Protein AF-A0A835ZGL8-F1 (afdb_monomer)

Organism: Ovis aries (NCBI:txid9940)

Sequence (109 aa):
MDHNCSKKHHCELKKILMSEPGKLSQKIKVWLQEYWNITDLVAISMFMIGAILRLQKQPYMGYSRVIYCVDIIFWYIRVLDIFGVNKYLGPYVMMIGKMVYVAFLFANC

Solvent-accessible surface area (backbone atoms only — not comparable to full-atom values): 6308 Å² total; per-residue (Å²): 142,71,78,66,59,68,57,51,57,59,55,52,52,53,58,58,71,71,46,62,73,73,60,53,53,53,52,48,52,57,52,53,64,40,68,68,55,45,51,52,51,50,52,56,51,51,52,51,50,50,52,52,53,70,73,54,82,82,86,55,76,65,56,47,55,54,49,52,53,52,53,55,52,52,51,49,53,51,54,50,50,59,38,41,74,35,87,81,40,25,64,54,54,53,53,51,51,53,53,55,53,53,54,54,54,60,74,77,106

pLDDT: mean 70.08, std 12.67, range [42.34, 87.75]

Mean predicted aligned error: 14.3 Å

Foldseek 3Di:
DPPVVVVVVVVVVVVLVPPDPVVVVVVVVVVCVPPLVVLVVVLVVLVVVLVVLVVDDDDCPVVSVVSVVVSVVSVVVNVLVVLCPPPVRVVVVVVVVVVVVVVVVVVVD

Secondary structure (DSSP, 8-state):
--TTHHHHHHHHHHHHHTS-HHHHHHHHHHHHTSHHHHHHHHHHHHHHHHHHHHHS-SSTHHHHHHHHHHHHHHHHHHHHHHHHHSTTTHHHHHHHHHHHHHHHHHHT-

Structure (mmCIF, N/CA/C/O backbone):
data_AF-A0A835ZGL8-F1
#
_entry.id   AF-A0A835ZGL8-F1
#
loop_
_atom_site.group_PDB
_atom_site.id
_atom_site.type_symbol
_atom_site.label_atom_id
_atom_site.label_alt_id
_atom_site.label_comp_id
_atom_site.label_asym_id
_atom_site.label_entity_id
_atom_site.label_seq_id
_atom_site.pdbx_PDB_ins_code
_atom_site.Cartn_x
_atom_site.Cartn_y
_atom_site.Cartn_z
_atom_site.occupancy
_atom_site.B_iso_or_equiv
_atom_site.auth_seq_id
_atom_site.auth_comp_id
_atom_site.auth_asym_id
_atom_site.auth_atom_id
_atom_site.pdbx_PDB_model_num
ATOM 1 N N . MET A 1 1 ? 26.358 -18.372 15.862 1.00 45.44 1 MET A N 1
ATOM 2 C CA . MET A 1 1 ? 27.112 -17.116 16.084 1.00 45.44 1 MET A CA 1
ATOM 3 C C . MET A 1 1 ? 26.120 -15.972 16.337 1.00 45.44 1 MET A C 1
ATOM 5 O O . MET A 1 1 ? 26.215 -14.920 15.725 1.00 45.44 1 MET A O 1
ATOM 9 N N . ASP A 1 2 ? 25.177 -16.157 17.274 1.00 45.62 2 ASP A N 1
ATOM 10 C CA . ASP A 1 2 ? 23.899 -15.411 17.250 1.00 45.62 2 ASP A CA 1
ATOM 11 C C . ASP A 1 2 ? 23.556 -14.687 18.565 1.00 45.62 2 ASP A C 1
ATOM 13 O O . ASP A 1 2 ? 22.525 -14.034 18.670 1.00 45.62 2 ASP A O 1
ATOM 17 N N . HIS A 1 3 ? 24.441 -14.708 19.570 1.00 46.38 3 HIS A N 1
ATOM 18 C CA . HIS A 1 3 ? 24.205 -14.010 20.848 1.00 46.38 3 HIS A CA 1
ATOM 19 C C . HIS A 1 3 ? 24.713 -12.556 20.888 1.00 46.38 3 HIS A C 1
ATOM 21 O O . HIS A 1 3 ? 24.351 -11.806 21.795 1.00 46.38 3 HIS A O 1
ATOM 27 N N . ASN A 1 4 ? 25.520 -12.123 19.909 1.00 42.34 4 ASN A N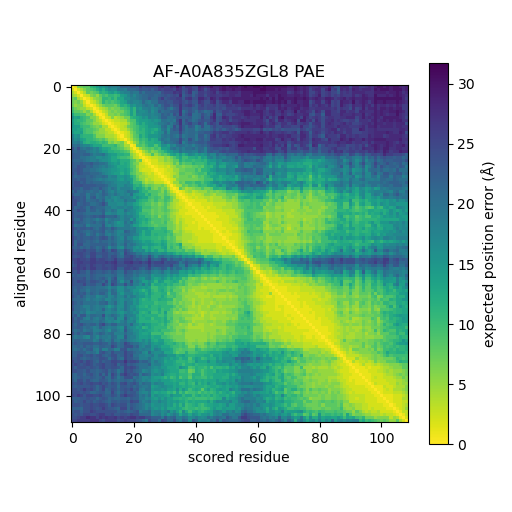 1
ATOM 28 C CA . ASN A 1 4 ? 26.059 -10.754 19.861 1.00 42.34 4 ASN A CA 1
ATOM 29 C C . ASN A 1 4 ? 25.173 -9.783 19.049 1.00 42.34 4 ASN A C 1
ATOM 31 O O . ASN A 1 4 ? 25.242 -8.570 19.236 1.00 42.34 4 ASN A O 1
ATOM 35 N N . CYS A 1 5 ? 24.298 -10.305 18.178 1.00 47.50 5 CYS A N 1
ATOM 36 C CA . CYS A 1 5 ? 23.429 -9.486 17.329 1.00 47.50 5 CYS A CA 1
ATOM 37 C C . CYS A 1 5 ? 22.310 -8.814 18.148 1.00 47.50 5 CYS A C 1
ATOM 39 O O . CYS A 1 5 ? 22.158 -7.595 18.107 1.00 47.50 5 CYS A O 1
ATOM 41 N N . SER A 1 6 ? 21.616 -9.562 19.018 1.00 49.22 6 SER A N 1
ATOM 42 C CA . SER A 1 6 ? 20.513 -9.013 19.828 1.00 49.22 6 SER A CA 1
ATOM 43 C C . SER A 1 6 ? 20.954 -7.942 20.844 1.00 49.22 6 SER A C 1
ATOM 45 O O . SER A 1 6 ? 20.199 -7.003 21.097 1.00 49.22 6 SER A O 1
ATOM 47 N N . LYS A 1 7 ? 22.180 -8.017 21.396 1.00 50.19 7 LYS A N 1
ATOM 48 C CA . LYS A 1 7 ? 22.724 -6.973 22.295 1.00 50.19 7 LYS A CA 1
ATOM 49 C C . LYS A 1 7 ? 23.070 -5.675 21.556 1.00 50.19 7 LYS A C 1
ATOM 51 O O . LYS A 1 7 ? 22.972 -4.599 22.148 1.00 50.19 7 LYS A O 1
ATOM 56 N N . LYS A 1 8 ? 23.434 -5.758 20.272 1.00 50.25 8 LYS A N 1
ATOM 57 C CA . LYS A 1 8 ? 23.792 -4.599 19.442 1.00 50.25 8 LYS A CA 1
ATOM 58 C C . LYS A 1 8 ? 22.583 -3.695 19.184 1.00 50.25 8 LYS A C 1
ATOM 60 O O . LYS A 1 8 ? 22.686 -2.484 19.350 1.00 50.25 8 LYS A O 1
ATOM 65 N N . HIS A 1 9 ? 21.418 -4.283 18.906 1.00 53.12 9 HIS A N 1
ATOM 66 C CA . HIS A 1 9 ? 20.173 -3.533 18.699 1.00 53.12 9 HIS A CA 1
ATOM 67 C C . HIS A 1 9 ? 19.708 -2.781 19.957 1.00 53.12 9 HIS A C 1
ATOM 69 O O . HIS A 1 9 ? 19.257 -1.641 19.863 1.00 53.12 9 HIS A O 1
ATOM 75 N N . HIS A 1 10 ? 19.886 -3.366 21.146 1.00 52.12 10 HIS A N 1
ATOM 76 C CA . HIS A 1 10 ? 19.497 -2.722 22.405 1.00 52.12 10 HIS A CA 1
ATOM 77 C C . HIS A 1 10 ? 20.404 -1.530 22.774 1.00 52.12 10 HIS A C 1
ATOM 79 O O . HIS A 1 10 ? 19.943 -0.552 23.362 1.00 52.12 10 HIS A O 1
ATOM 85 N N . CYS A 1 11 ? 21.690 -1.582 22.405 1.00 50.19 11 CYS A N 1
ATOM 86 C CA . CYS A 1 11 ? 22.648 -0.500 22.656 1.00 50.19 11 CYS A CA 1
ATOM 87 C C . CYS A 1 11 ? 22.456 0.688 21.693 1.00 50.19 11 CYS A C 1
ATOM 89 O O . CYS A 1 11 ? 22.563 1.843 22.104 1.00 50.19 11 CYS A O 1
ATOM 91 N N . GLU A 1 12 ? 22.094 0.421 20.435 1.00 58.59 12 GLU A N 1
ATOM 92 C CA . GLU A 1 12 ? 21.759 1.466 19.458 1.00 58.59 12 GLU A CA 1
ATOM 93 C C . GLU A 1 12 ? 20.447 2.187 19.817 1.00 58.59 12 GLU A C 1
ATOM 95 O O . GLU A 1 12 ? 20.389 3.412 19.750 1.00 58.59 12 GLU A O 1
ATOM 100 N N . LEU A 1 13 ? 19.434 1.469 20.322 1.00 58.28 13 LEU A N 1
ATOM 101 C CA . LEU A 1 13 ? 18.179 2.067 20.809 1.00 58.28 13 LEU A CA 1
ATOM 102 C C . LEU A 1 13 ? 18.397 3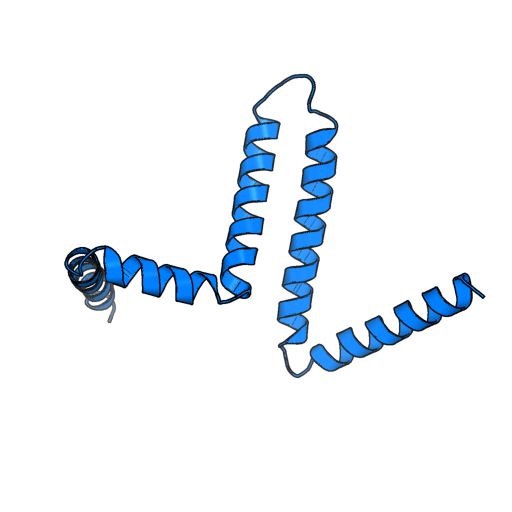.086 21.937 1.00 58.28 13 LEU A C 1
ATOM 104 O O . LEU A 1 13 ? 17.761 4.140 21.952 1.00 58.28 13 LEU A O 1
ATOM 108 N N . LYS A 1 14 ? 19.345 2.822 22.845 1.00 56.25 14 LYS A N 1
ATOM 109 C CA . LYS A 1 14 ? 19.701 3.766 23.916 1.00 56.25 14 LYS A CA 1
ATOM 110 C C . LYS A 1 14 ? 20.372 5.037 23.391 1.00 56.25 14 LYS A C 1
ATOM 112 O O . LYS A 1 14 ? 20.094 6.113 23.907 1.00 56.25 14 LYS A O 1
ATOM 117 N N . LYS A 1 15 ? 21.202 4.940 22.346 1.00 55.50 15 LYS A N 1
ATOM 118 C CA . LYS A 1 15 ? 21.822 6.115 21.699 1.00 55.50 15 LYS A CA 1
ATOM 119 C C . LYS A 1 15 ? 20.795 6.983 20.969 1.00 55.50 15 LYS A C 1
ATOM 121 O O . LYS A 1 15 ? 20.940 8.202 20.937 1.00 55.50 15 LYS A O 1
ATOM 126 N N . ILE A 1 16 ? 19.754 6.360 20.412 1.00 59.19 16 ILE A N 1
ATOM 127 C CA . ILE A 1 16 ? 18.659 7.056 19.727 1.00 59.19 16 ILE A CA 1
ATOM 128 C C . ILE A 1 16 ? 17.800 7.821 20.743 1.00 59.19 16 ILE A C 1
ATOM 130 O O . ILE A 1 16 ? 17.472 8.972 20.488 1.00 59.19 16 ILE A O 1
ATOM 134 N N . LEU A 1 17 ? 17.516 7.245 21.919 1.00 56.91 17 LEU A N 1
ATOM 135 C CA . LEU A 1 17 ? 16.732 7.907 22.976 1.00 56.91 17 LEU A CA 1
ATOM 136 C C . LEU A 1 17 ? 17.448 9.125 23.597 1.00 56.91 17 LEU A C 1
ATOM 138 O O . LEU A 1 17 ? 16.796 10.048 24.074 1.00 56.91 17 LEU A O 1
ATOM 142 N N . MET A 1 18 ? 18.786 9.119 23.596 1.00 52.22 18 MET A N 1
ATOM 143 C CA . MET A 1 18 ? 19.628 10.166 24.193 1.00 52.22 18 MET A CA 1
ATOM 144 C C . MET A 1 18 ? 19.938 11.328 23.231 1.00 52.22 18 MET A C 1
ATOM 146 O O . MET A 1 18 ? 20.579 12.297 23.630 1.00 52.22 18 MET A O 1
ATOM 150 N N . SER A 1 19 ? 19.498 11.246 21.969 1.00 54.94 19 SER A N 1
ATOM 151 C CA . SER A 1 19 ? 19.558 12.368 21.029 1.00 54.94 19 SER A CA 1
ATOM 152 C C . SER A 1 19 ? 18.318 13.243 21.174 1.00 54.94 19 SER A C 1
ATOM 154 O O . SER A 1 19 ? 17.194 12.781 21.007 1.00 54.94 19 SER A O 1
ATOM 156 N N . GLU A 1 20 ? 18.561 14.518 21.457 1.00 55.19 20 GLU A N 1
ATOM 157 C CA . GLU A 1 20 ? 17.597 15.612 21.578 1.00 55.19 20 GLU A CA 1
ATOM 158 C C . GLU A 1 20 ? 16.384 15.477 20.621 1.00 55.19 20 GLU A C 1
ATOM 160 O O . GLU A 1 20 ? 16.573 15.268 19.412 1.00 55.19 20 GLU A O 1
ATOM 165 N N . PRO A 1 21 ? 15.133 15.612 21.115 1.00 51.91 21 PRO A N 1
ATOM 166 C CA . PRO A 1 21 ? 13.915 15.269 20.366 1.00 51.91 21 PRO A CA 1
ATOM 167 C C . PRO A 1 21 ? 13.735 16.062 19.058 1.00 51.91 21 PRO A C 1
ATOM 169 O O . PRO A 1 21 ? 13.016 15.623 18.158 1.00 51.91 21 PRO A O 1
ATOM 172 N N . GLY A 1 22 ? 14.435 17.192 18.900 1.00 56.91 22 GLY A N 1
ATOM 173 C CA . GLY A 1 22 ? 14.443 17.984 17.667 1.00 56.91 22 GLY A CA 1
ATOM 174 C C . GLY A 1 22 ? 15.101 17.284 16.468 1.00 56.91 22 GLY A C 1
ATOM 175 O O . GLY A 1 22 ? 14.585 17.370 15.352 1.00 56.91 22 GLY A O 1
ATOM 176 N N . LYS A 1 23 ? 16.193 16.529 16.674 1.00 59.31 23 LYS A N 1
ATOM 177 C CA . LYS A 1 23 ? 16.937 15.863 15.580 1.00 59.31 23 LYS A CA 1
ATOM 178 C C . LYS A 1 23 ? 16.263 14.576 15.099 1.00 59.31 23 LYS A C 1
ATOM 180 O O . LYS A 1 23 ? 16.294 14.279 13.904 1.00 59.31 23 LYS A O 1
ATOM 185 N N . LEU A 1 24 ? 15.610 13.834 15.999 1.00 60.53 24 LEU A N 1
ATOM 186 C CA . LEU A 1 24 ? 14.850 12.630 15.640 1.00 60.53 24 LEU A CA 1
ATOM 187 C C . LEU A 1 24 ? 13.621 12.970 14.803 1.00 60.53 24 LEU A C 1
ATOM 189 O O . LEU A 1 24 ? 13.356 12.284 13.824 1.00 60.53 24 LEU A O 1
ATOM 193 N N . SER A 1 25 ? 12.917 14.055 15.129 1.00 61.47 25 SER A N 1
ATOM 194 C CA . SER A 1 25 ? 11.741 14.488 14.369 1.00 61.47 25 SER A CA 1
ATOM 195 C C . SER A 1 25 ? 12.106 14.932 12.944 1.00 61.47 25 SER A C 1
ATOM 197 O O . SER A 1 25 ? 11.388 14.618 11.996 1.00 61.47 25 SER A O 1
ATOM 199 N N . GLN A 1 26 ? 13.276 15.560 12.746 1.00 60.62 26 GLN A N 1
ATOM 200 C CA . GLN A 1 26 ? 13.803 15.827 11.398 1.00 60.62 26 GLN A CA 1
ATOM 201 C C . GLN A 1 26 ? 14.175 14.543 10.649 1.00 60.62 26 GLN A C 1
ATOM 203 O O . GLN A 1 26 ? 13.873 14.422 9.465 1.00 60.62 26 GLN A O 1
ATOM 208 N N . LYS A 1 27 ? 14.784 13.566 11.327 1.00 62.19 27 LYS A N 1
ATOM 209 C CA . LYS A 1 27 ? 15.135 12.278 10.715 1.00 62.19 27 LYS A CA 1
ATOM 210 C C . LYS A 1 27 ? 13.895 11.441 10.379 1.00 62.19 27 LYS A C 1
ATOM 212 O O . LYS A 1 27 ? 13.875 10.822 9.325 1.00 62.19 27 LYS A O 1
ATOM 217 N N . ILE A 1 28 ? 12.857 11.483 11.220 1.00 64.25 28 ILE A N 1
ATOM 218 C CA . ILE A 1 28 ? 11.535 10.886 10.976 1.00 64.25 28 ILE A CA 1
ATOM 219 C C . ILE A 1 28 ? 10.833 11.610 9.826 1.00 64.25 28 ILE A C 1
ATOM 221 O O . ILE A 1 28 ? 10.272 10.943 8.973 1.00 64.25 28 ILE A O 1
ATOM 225 N N . LYS A 1 29 ? 10.910 12.944 9.727 1.00 59.53 29 LYS A N 1
ATOM 226 C CA . LYS A 1 29 ? 10.407 13.690 8.557 1.00 59.53 29 LYS A CA 1
ATOM 227 C C . LYS A 1 29 ? 11.103 13.282 7.258 1.00 59.53 29 LYS A C 1
ATOM 229 O O . LYS A 1 29 ? 10.427 13.125 6.251 1.00 59.53 29 LYS A O 1
ATOM 234 N N . VAL A 1 30 ? 12.424 13.098 7.282 1.00 63.34 30 VAL A N 1
ATOM 235 C CA . VAL A 1 30 ? 13.197 12.615 6.123 1.00 63.34 30 VAL A CA 1
ATOM 236 C C . VAL A 1 30 ? 12.849 11.159 5.791 1.00 63.34 30 VAL A C 1
ATOM 238 O O . VAL A 1 30 ? 12.688 10.829 4.625 1.00 63.34 30 VAL A O 1
ATOM 241 N N . TRP A 1 31 ? 12.647 10.311 6.802 1.00 58.19 31 TRP A N 1
ATOM 242 C CA . TRP A 1 31 ? 12.174 8.931 6.635 1.00 58.19 31 TRP A CA 1
ATOM 243 C C . TRP A 1 31 ? 10.739 8.847 6.095 1.00 58.19 31 TRP A C 1
ATOM 245 O O . TRP A 1 31 ? 10.446 8.030 5.233 1.00 58.19 31 TRP A O 1
ATOM 255 N N . LEU A 1 32 ? 9.839 9.721 6.551 1.00 55.31 32 LEU A N 1
ATOM 256 C CA . LEU A 1 32 ? 8.475 9.848 6.026 1.00 55.31 32 LEU A CA 1
ATOM 257 C C . LEU A 1 32 ? 8.458 10.394 4.592 1.00 55.31 32 LEU A C 1
ATOM 259 O O . LEU A 1 32 ? 7.462 10.248 3.894 1.00 55.31 32 LEU A O 1
ATOM 263 N N . GLN A 1 33 ? 9.548 11.010 4.137 1.00 52.28 33 GLN A N 1
ATOM 264 C CA . GLN A 1 33 ? 9.697 11.496 2.769 1.00 52.28 33 GLN A CA 1
ATOM 265 C C . GLN A 1 33 ? 10.013 10.375 1.768 1.00 52.28 33 GLN A C 1
ATOM 267 O O . GLN A 1 33 ? 9.809 10.584 0.570 1.00 52.28 33 GLN A O 1
ATOM 272 N N . GLU A 1 34 ? 10.431 9.185 2.226 1.00 65.44 34 GLU A N 1
ATOM 273 C CA . GLU A 1 34 ? 10.377 7.982 1.396 1.00 65.44 34 GLU A CA 1
ATOM 274 C C . GLU A 1 34 ? 8.908 7.596 1.192 1.00 65.44 34 GLU A C 1
ATOM 276 O O . GLU A 1 34 ? 8.249 7.030 2.067 1.00 65.44 34 GLU A O 1
ATOM 281 N N . TYR A 1 35 ? 8.391 7.896 -0.002 1.00 57.78 35 TYR A N 1
ATOM 282 C CA . TYR A 1 35 ? 7.024 7.593 -0.453 1.00 57.78 35 TYR A CA 1
ATOM 283 C C . TYR A 1 35 ? 6.598 6.131 -0.180 1.0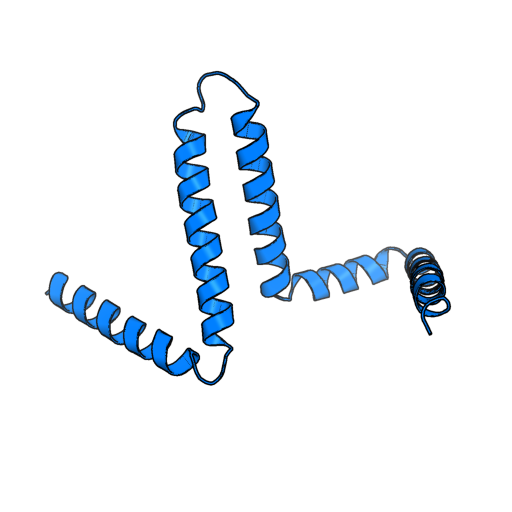0 57.78 35 TYR A C 1
ATOM 285 O O . TYR A 1 35 ? 5.422 5.817 0.038 1.00 57.78 35 TYR A O 1
ATOM 293 N N . TRP A 1 36 ? 7.580 5.230 -0.130 1.00 65.69 36 TRP A N 1
ATOM 294 C CA . TRP A 1 36 ? 7.428 3.824 0.215 1.00 65.69 36 TRP A CA 1
ATOM 295 C C . TRP A 1 36 ? 6.947 3.592 1.651 1.00 65.69 36 TRP A C 1
ATOM 297 O O . TRP A 1 36 ? 6.014 2.808 1.833 1.00 65.69 36 TRP A O 1
ATOM 307 N N . ASN A 1 37 ? 7.493 4.312 2.634 1.00 70.56 37 ASN A N 1
ATOM 308 C CA . ASN A 1 37 ? 7.190 4.118 4.054 1.00 70.56 37 ASN A CA 1
ATOM 309 C C . ASN A 1 37 ? 5.845 4.748 4.459 1.00 70.56 37 ASN A C 1
ATOM 311 O O . ASN A 1 37 ? 5.105 4.168 5.249 1.00 70.56 37 ASN A O 1
ATOM 315 N N . ILE A 1 38 ? 5.481 5.902 3.879 1.00 75.31 38 ILE A N 1
ATOM 316 C CA . ILE A 1 38 ? 4.149 6.505 4.094 1.00 75.31 38 ILE A CA 1
ATOM 317 C C . ILE A 1 38 ? 3.051 5.556 3.641 1.00 75.31 38 ILE A C 1
ATOM 319 O O . ILE A 1 38 ? 2.060 5.355 4.333 1.00 75.31 38 ILE A O 1
ATOM 323 N N . THR A 1 39 ? 3.221 4.970 2.470 1.00 78.12 39 THR A N 1
ATOM 324 C CA . THR A 1 39 ? 2.154 4.183 1.876 1.00 78.12 39 THR A CA 1
ATOM 325 C C . THR A 1 39 ? 2.033 2.803 2.546 1.00 78.12 39 THR A C 1
ATOM 327 O O . THR A 1 39 ? 0.932 2.270 2.626 1.00 78.12 39 THR A O 1
ATOM 330 N N . ASP A 1 40 ? 3.119 2.251 3.104 1.00 80.00 40 ASP A N 1
ATOM 331 C CA . ASP A 1 40 ? 3.058 1.072 3.987 1.00 80.00 40 ASP A CA 1
ATOM 332 C C . ASP A 1 40 ? 2.268 1.379 5.276 1.00 80.00 40 ASP A C 1
ATOM 334 O O . ASP A 1 40 ? 1.347 0.649 5.647 1.00 80.00 40 ASP A O 1
ATOM 338 N N . LEU A 1 41 ? 2.516 2.548 5.880 1.00 79.62 41 LEU A N 1
ATOM 339 C CA . LEU A 1 41 ? 1.764 3.045 7.037 1.00 79.62 41 LEU A CA 1
ATOM 340 C C . LEU A 1 41 ? 0.268 3.244 6.722 1.00 79.62 41 LEU A C 1
ATOM 342 O O . LEU A 1 41 ? -0.595 2.936 7.547 1.00 79.62 41 LEU A O 1
ATOM 346 N N . VAL A 1 42 ? -0.055 3.740 5.523 1.00 82.62 42 VAL A N 1
ATOM 347 C CA . VAL A 1 42 ? -1.440 3.889 5.049 1.00 82.62 42 VAL A CA 1
ATOM 348 C C . VAL A 1 42 ? -2.117 2.523 4.915 1.00 82.62 42 VAL A C 1
ATOM 350 O O . VAL A 1 42 ? -3.230 2.368 5.412 1.00 82.62 42 VAL A O 1
ATOM 353 N N . ALA A 1 43 ? -1.441 1.517 4.352 1.00 79.62 43 ALA A N 1
ATOM 354 C CA . ALA A 1 43 ? -1.990 0.163 4.242 1.00 79.62 43 ALA A CA 1
ATOM 355 C C . ALA A 1 43 ? -2.257 -0.465 5.624 1.00 79.62 43 ALA A C 1
ATOM 357 O O . ALA A 1 43 ? -3.349 -0.967 5.886 1.00 79.62 43 ALA A O 1
ATOM 358 N N . ILE A 1 44 ? -1.296 -0.368 6.550 1.00 83.75 44 ILE A N 1
ATOM 359 C CA . ILE A 1 44 ? -1.449 -0.891 7.918 1.00 83.75 44 ILE A CA 1
ATOM 360 C C . ILE A 1 44 ? -2.571 -0.157 8.674 1.00 83.75 44 ILE A C 1
ATOM 362 O O . ILE A 1 44 ? -3.362 -0.785 9.384 1.00 83.75 44 ILE A O 1
ATOM 366 N N . SER A 1 45 ? -2.672 1.168 8.528 1.00 83.00 45 SER A N 1
ATOM 367 C CA . SER A 1 45 ? -3.724 1.950 9.192 1.00 83.00 45 SER A CA 1
ATOM 368 C C . SER A 1 45 ? -5.123 1.662 8.636 1.00 83.00 45 SER A C 1
ATOM 370 O O . SER A 1 45 ? -6.058 1.528 9.428 1.00 83.00 45 SER A O 1
ATOM 372 N N . MET A 1 46 ? -5.284 1.480 7.320 1.00 80.56 46 MET A N 1
ATOM 373 C CA . MET A 1 46 ? -6.560 1.061 6.721 1.00 80.56 46 MET A CA 1
ATOM 374 C C . MET A 1 46 ? -6.979 -0.339 7.181 1.00 80.56 46 MET A C 1
ATOM 376 O O . MET A 1 46 ? -8.144 -0.528 7.542 1.00 80.56 46 MET A O 1
ATOM 380 N N . PHE A 1 47 ? -6.032 -1.273 7.311 1.00 78.00 47 PHE A N 1
ATOM 381 C CA . PHE A 1 47 ? -6.304 -2.609 7.841 1.00 78.00 47 PHE A CA 1
ATOM 382 C C . PHE A 1 47 ? -6.826 -2.563 9.287 1.00 78.00 47 PHE A C 1
ATOM 384 O O . PHE A 1 47 ? -7.811 -3.225 9.633 1.00 78.00 47 PHE A O 1
ATOM 391 N N . MET A 1 48 ? -6.216 -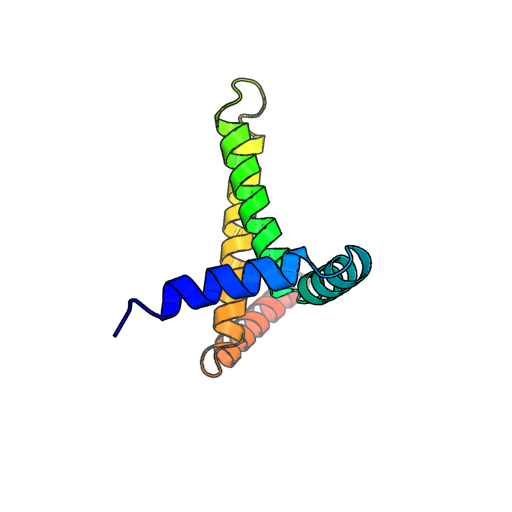1.721 10.128 1.00 80.88 48 MET A N 1
ATOM 392 C CA . MET A 1 48 ? -6.671 -1.476 11.501 1.00 80.88 48 MET A CA 1
ATOM 393 C C . MET A 1 48 ? -8.078 -0.864 11.533 1.00 80.88 48 MET A C 1
ATOM 395 O O . MET A 1 48 ? -8.923 -1.312 12.309 1.00 80.88 48 MET A O 1
ATOM 399 N N . ILE A 1 49 ? -8.368 0.108 10.663 1.00 79.50 49 ILE A N 1
ATOM 400 C CA . ILE A 1 49 ? -9.701 0.722 10.549 1.00 79.50 49 ILE A CA 1
ATOM 401 C C . ILE A 1 49 ? -10.740 -0.315 10.097 1.00 79.50 49 ILE A C 1
ATOM 403 O O . ILE A 1 49 ? -11.821 -0.388 10.683 1.00 79.50 49 ILE A O 1
ATOM 407 N N . GLY A 1 50 ? -10.412 -1.172 9.125 1.00 73.12 50 GLY A N 1
ATOM 408 C CA . GLY A 1 50 ? -11.268 -2.278 8.686 1.00 73.12 50 GLY A CA 1
ATOM 409 C C . GLY A 1 50 ? -11.555 -3.294 9.798 1.00 73.12 50 GLY A C 1
ATOM 410 O O . GLY A 1 50 ? -12.689 -3.762 9.935 1.00 73.12 50 GLY A O 1
ATOM 411 N N . ALA A 1 51 ? -10.564 -3.597 10.644 1.00 73.25 51 ALA A N 1
ATOM 412 C CA . ALA A 1 51 ? -10.724 -4.481 11.799 1.00 73.25 51 ALA A CA 1
ATOM 413 C C . ALA A 1 51 ? -11.598 -3.860 12.906 1.00 73.25 51 ALA A C 1
ATOM 415 O O . ALA A 1 51 ? -12.488 -4.529 13.438 1.00 73.25 51 ALA A O 1
ATOM 416 N N . ILE A 1 52 ? -11.402 -2.573 13.212 1.00 74.38 52 ILE A N 1
ATOM 417 C CA . ILE A 1 52 ? -12.213 -1.834 14.195 1.00 74.38 52 ILE A CA 1
ATOM 418 C C . ILE A 1 52 ? -13.663 -1.722 13.710 1.00 74.38 52 ILE A C 1
ATOM 420 O O . ILE A 1 52 ? -14.599 -1.959 14.477 1.00 74.38 52 ILE A O 1
ATOM 424 N N . LEU A 1 53 ? -13.864 -1.442 12.421 1.00 69.6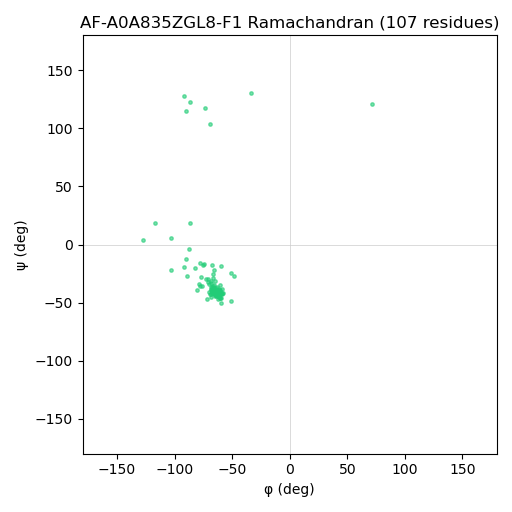2 53 LEU A N 1
ATOM 425 C CA . LEU A 1 53 ? -15.194 -1.340 11.824 1.00 69.62 53 LEU A CA 1
ATOM 426 C C . LEU A 1 53 ? -15.931 -2.689 11.796 1.00 69.62 53 LEU A C 1
ATOM 428 O O . LEU A 1 53 ? -17.158 -2.718 11.838 1.00 69.62 53 LEU A O 1
ATOM 432 N N . ARG A 1 54 ? -15.203 -3.813 11.784 1.00 66.94 54 ARG A N 1
ATOM 433 C CA . ARG A 1 54 ? -15.779 -5.160 11.931 1.00 66.94 54 ARG A CA 1
ATOM 434 C C . ARG A 1 54 ? -16.254 -5.452 13.360 1.00 66.94 54 ARG A C 1
ATOM 436 O O . ARG A 1 54 ? -17.191 -6.231 13.531 1.00 66.94 54 ARG A O 1
ATOM 443 N N . LEU A 1 55 ? -15.626 -4.845 14.369 1.00 66.12 55 LEU A N 1
ATOM 444 C CA . LEU A 1 55 ? -15.982 -5.010 15.785 1.00 66.12 55 LEU A CA 1
ATOM 445 C C . LEU A 1 55 ? -17.164 -4.121 16.216 1.00 66.12 55 LEU A C 1
ATOM 447 O O . LEU A 1 55 ? -17.830 -4.431 17.202 1.00 66.12 55 LEU A O 1
ATOM 451 N N . GLN A 1 56 ? -17.470 -3.046 15.482 1.00 62.06 56 GLN A N 1
ATOM 452 C CA . GLN A 1 56 ? -18.623 -2.175 15.741 1.00 62.06 56 GLN A CA 1
ATOM 453 C C . GLN A 1 56 ? -19.867 -2.659 14.969 1.00 62.06 56 GLN A C 1
ATOM 455 O O . GLN A 1 56 ? -19.903 -2.646 13.739 1.00 62.06 56 GLN A O 1
ATOM 460 N N . LYS A 1 57 ? -20.914 -3.098 15.684 1.00 55.88 57 LYS A N 1
ATOM 461 C CA . LYS A 1 57 ? -22.181 -3.574 15.096 1.00 55.88 57 LYS A CA 1
ATOM 462 C C . LYS A 1 57 ? -23.209 -2.438 14.960 1.00 55.88 57 LYS A C 1
ATOM 464 O O . LYS A 1 57 ? -23.567 -1.848 15.970 1.00 55.88 57 LYS A O 1
ATOM 469 N N . GLN A 1 58 ? -23.745 -2.291 13.732 1.00 53.00 58 GLN A N 1
ATOM 470 C CA . GLN A 1 58 ? -24.854 -1.416 13.265 1.00 53.00 58 GLN A CA 1
ATOM 471 C C . GLN A 1 58 ? -24.485 0.088 13.213 1.00 53.00 58 GLN A C 1
ATOM 473 O O . GLN A 1 58 ? -24.108 0.599 14.260 1.00 53.00 58 GLN A O 1
ATOM 478 N N . PRO A 1 59 ? -24.540 0.847 12.081 1.00 61.91 59 PRO A N 1
ATOM 479 C CA . PRO A 1 59 ? -25.110 0.657 10.734 1.00 61.91 59 PRO A CA 1
ATOM 480 C C . PRO A 1 59 ? -24.046 0.651 9.596 1.00 61.91 59 PRO A C 1
ATOM 482 O O . PRO A 1 59 ? -24.357 0.836 8.422 1.00 61.91 59 PRO A O 1
ATOM 485 N N . TYR A 1 60 ? -22.765 0.430 9.913 1.00 57.34 60 TYR A N 1
ATOM 486 C CA . TYR A 1 60 ? -21.633 0.602 8.980 1.00 57.34 60 TYR A CA 1
ATOM 487 C C . TYR A 1 60 ? -21.310 -0.618 8.098 1.00 57.34 60 TYR A C 1
ATOM 489 O O . TYR A 1 60 ? -20.224 -0.729 7.528 1.00 57.34 60 TYR A O 1
ATOM 497 N N . MET A 1 61 ? -22.256 -1.546 7.956 1.00 63.34 61 MET A N 1
ATOM 498 C CA . MET A 1 61 ? -22.047 -2.831 7.275 1.00 63.34 61 MET A CA 1
ATOM 499 C C . MET A 1 61 ? -21.770 -2.682 5.766 1.00 63.34 61 MET A C 1
ATOM 501 O O . MET A 1 61 ? -21.178 -3.573 5.159 1.00 63.34 61 MET A O 1
ATOM 505 N N . GLY A 1 62 ? -22.175 -1.553 5.171 1.00 67.19 62 GLY A N 1
ATOM 506 C CA . GLY A 1 62 ? -21.813 -1.174 3.802 1.00 67.19 62 GLY A CA 1
ATOM 507 C C . GLY A 1 62 ? -20.412 -0.563 3.692 1.00 67.19 62 GLY A C 1
ATOM 508 O O . GLY A 1 62 ? -19.669 -0.891 2.769 1.00 67.19 62 GLY A O 1
ATOM 509 N N . TYR A 1 63 ? -20.013 0.264 4.662 1.00 73.81 63 TYR A N 1
ATOM 510 C CA . TYR A 1 63 ? -18.714 0.944 4.658 1.00 73.81 63 TYR A CA 1
ATOM 511 C C . TYR A 1 63 ? -17.547 -0.029 4.798 1.00 73.81 63 TYR A C 1
ATOM 513 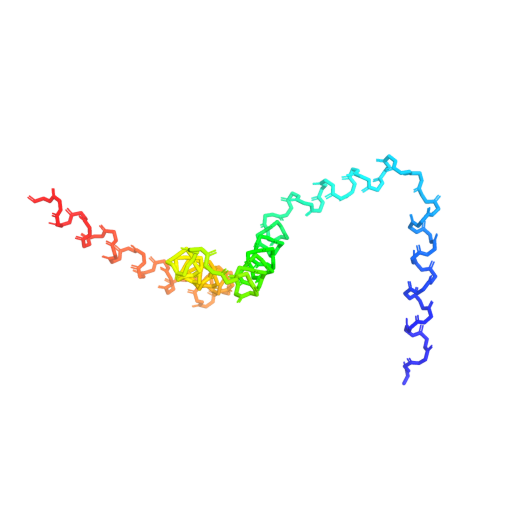O O . TYR A 1 63 ? -16.524 0.158 4.147 1.00 73.81 63 TYR A O 1
ATOM 521 N N . SER A 1 64 ? -17.712 -1.106 5.573 1.00 74.19 64 SER A N 1
ATOM 522 C CA . SER A 1 64 ? -16.675 -2.134 5.698 1.00 74.19 64 SER A CA 1
ATOM 523 C C . SER A 1 64 ? -16.348 -2.790 4.358 1.00 74.19 64 SER A C 1
ATOM 525 O O . SER A 1 64 ? -15.178 -2.989 4.058 1.00 74.19 64 SER A O 1
ATOM 527 N N . ARG A 1 65 ? -17.349 -3.053 3.506 1.00 77.06 65 ARG A N 1
ATOM 528 C CA . ARG A 1 65 ? -17.131 -3.632 2.169 1.00 77.06 65 ARG A CA 1
ATOM 529 C C . ARG A 1 65 ? -16.344 -2.693 1.265 1.00 77.06 65 ARG A C 1
ATOM 531 O O . ARG A 1 65 ? -15.411 -3.138 0.610 1.00 77.06 65 ARG A O 1
ATOM 538 N N . VAL A 1 66 ? -16.697 -1.407 1.260 1.00 82.75 66 VAL A N 1
ATOM 539 C CA . VAL A 1 66 ? -15.992 -0.396 0.458 1.00 82.75 66 VAL A CA 1
ATOM 540 C C . VAL A 1 66 ? -14.551 -0.245 0.938 1.00 82.75 66 VAL A C 1
ATOM 542 O O . VAL A 1 66 ? -13.640 -0.247 0.118 1.00 82.75 66 VAL A O 1
ATOM 545 N N . ILE A 1 67 ? -14.336 -0.206 2.256 1.00 82.19 67 ILE A N 1
ATOM 546 C CA . ILE A 1 67 ? -12.994 -0.159 2.847 1.00 82.19 67 ILE A CA 1
ATOM 547 C C . ILE A 1 67 ? -12.187 -1.395 2.444 1.00 82.19 67 ILE A C 1
ATOM 549 O O . ILE A 1 67 ? -11.077 -1.229 1.961 1.00 82.19 67 ILE A O 1
ATOM 553 N N . TYR A 1 68 ? -12.747 -2.608 2.524 1.00 76.88 68 TYR A N 1
ATOM 554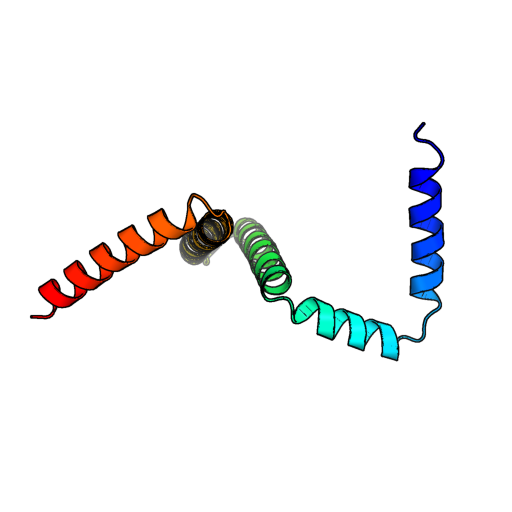 C CA . TYR A 1 68 ? -12.054 -3.819 2.065 1.00 76.88 68 TYR A CA 1
ATOM 555 C C . TYR A 1 68 ? -11.714 -3.785 0.569 1.00 76.88 68 TYR A C 1
ATOM 557 O O . TYR A 1 68 ? -10.625 -4.205 0.186 1.00 76.88 68 TYR A O 1
ATOM 565 N N . CYS A 1 69 ? -12.614 -3.283 -0.284 1.00 83.25 69 CYS A N 1
ATOM 566 C CA . CYS A 1 69 ? -12.336 -3.140 -1.714 1.00 83.25 69 CYS A CA 1
ATOM 567 C C . CYS A 1 69 ? -11.172 -2.175 -1.968 1.00 83.25 69 CYS A C 1
ATOM 569 O O . CYS A 1 69 ? -10.287 -2.487 -2.762 1.00 83.25 69 CYS A O 1
ATOM 571 N N . VAL A 1 70 ? -11.148 -1.031 -1.282 1.00 83.75 70 VAL A N 1
ATOM 572 C CA . VAL A 1 70 ? -10.067 -0.043 -1.408 1.00 83.75 70 VAL A CA 1
ATOM 573 C C . VAL A 1 70 ? -8.748 -0.594 -0.856 1.00 83.75 70 VAL A C 1
ATOM 575 O O . VAL A 1 70 ? -7.720 -0.437 -1.510 1.00 83.75 70 VAL A O 1
ATOM 578 N N . ASP A 1 71 ? -8.777 -1.299 0.278 1.00 83.44 71 ASP A N 1
ATOM 579 C CA . ASP A 1 71 ? -7.604 -1.917 0.917 1.00 83.44 71 ASP A CA 1
ATOM 580 C C . ASP A 1 71 ? -6.935 -2.948 -0.013 1.00 83.44 71 ASP A C 1
ATOM 582 O O . ASP A 1 71 ? -5.731 -2.886 -0.268 1.00 83.44 71 ASP A O 1
ATOM 586 N N . ILE A 1 72 ? -7.741 -3.818 -0.638 1.00 82.44 72 ILE A N 1
ATOM 587 C CA . ILE A 1 72 ? -7.278 -4.806 -1.625 1.00 82.44 72 ILE A CA 1
ATOM 588 C C . ILE A 1 72 ? -6.669 -4.124 -2.860 1.00 82.44 72 ILE A C 1
ATOM 590 O O . ILE A 1 72 ? -5.607 -4.540 -3.323 1.00 82.44 72 ILE A O 1
ATOM 594 N N . ILE A 1 73 ? -7.301 -3.075 -3.402 1.00 87.75 73 ILE A N 1
ATOM 595 C CA . ILE A 1 73 ? -6.765 -2.327 -4.556 1.00 87.75 73 ILE A CA 1
ATOM 596 C C . ILE A 1 73 ? -5.417 -1.687 -4.205 1.00 87.75 73 ILE A C 1
ATOM 598 O O . ILE A 1 73 ? -4.477 -1.746 -4.999 1.00 87.75 73 ILE A O 1
ATOM 602 N N . PHE A 1 74 ? -5.297 -1.113 -3.008 1.00 81.75 74 PHE A N 1
ATOM 603 C CA . PHE A 1 74 ? -4.058 -0.504 -2.533 1.00 81.75 74 PHE A CA 1
ATOM 604 C C . PHE A 1 74 ? -2.929 -1.538 -2.407 1.00 81.75 74 PHE A C 1
ATOM 606 O O . PHE A 1 74 ? -1.797 -1.288 -2.832 1.00 81.75 74 PHE A O 1
ATOM 613 N N . TRP A 1 75 ? -3.263 -2.738 -1.924 1.00 81.50 75 TRP A N 1
ATOM 614 C CA . TRP A 1 75 ? -2.379 -3.905 -1.923 1.00 81.50 75 TRP A CA 1
ATOM 615 C C . TRP A 1 75 ? -1.919 -4.302 -3.333 1.00 81.50 75 TRP A C 1
ATOM 617 O O . TRP A 1 75 ? -0.737 -4.575 -3.542 1.00 81.50 75 TRP A O 1
ATOM 627 N N . TYR A 1 76 ? -2.811 -4.281 -4.326 1.00 82.69 76 TYR A N 1
ATOM 628 C CA . TYR A 1 76 ? -2.434 -4.556 -5.715 1.00 82.69 76 TYR A CA 1
ATOM 629 C C . TYR A 1 76 ? -1.495 -3.495 -6.293 1.00 82.69 76 TYR A C 1
ATOM 631 O O . TYR A 1 76 ? -0.509 -3.858 -6.929 1.00 82.69 76 TYR A O 1
ATOM 639 N N . ILE A 1 77 ? -1.744 -2.204 -6.049 1.00 83.06 77 ILE A N 1
ATOM 640 C CA . ILE A 1 77 ? -0.859 -1.118 -6.511 1.00 83.06 77 ILE A CA 1
ATOM 641 C C . ILE A 1 77 ? 0.550 -1.299 -5.933 1.00 83.06 77 ILE A C 1
ATOM 643 O O . ILE A 1 77 ? 1.533 -1.176 -6.656 1.00 83.06 77 ILE A O 1
ATOM 647 N N . ARG A 1 78 ? 0.652 -1.663 -4.652 1.00 80.94 78 ARG A N 1
ATOM 648 C CA . ARG A 1 78 ? 1.916 -1.978 -3.969 1.00 80.94 78 ARG A CA 1
ATOM 649 C C . ARG A 1 78 ? 2.674 -3.129 -4.612 1.00 80.94 78 ARG A C 1
ATOM 651 O O . ARG A 1 78 ? 3.863 -3.012 -4.898 1.00 80.94 78 ARG A O 1
ATOM 658 N N . VAL A 1 79 ? 1.975 -4.232 -4.847 1.00 82.31 79 VAL A N 1
ATOM 659 C CA . VAL A 1 79 ? 2.540 -5.415 -5.500 1.00 82.31 79 VAL A CA 1
ATOM 660 C C . VAL A 1 79 ? 2.998 -5.077 -6.924 1.00 82.31 79 VAL A C 1
ATOM 662 O O . VAL A 1 79 ? 4.087 -5.480 -7.329 1.00 82.31 79 VAL A O 1
ATOM 665 N N . LEU A 1 80 ? 2.224 -4.279 -7.663 1.00 82.31 80 LEU A N 1
ATOM 666 C CA . LEU A 1 80 ? 2.584 -3.804 -9.000 1.00 82.31 80 LEU A CA 1
ATOM 667 C C . LEU A 1 80 ? 3.802 -2.875 -8.992 1.00 82.31 80 LEU A C 1
ATOM 669 O O . LEU A 1 80 ? 4.629 -2.984 -9.890 1.00 82.31 80 LEU A O 1
ATOM 673 N N . ASP A 1 81 ? 3.948 -2.013 -7.988 1.00 78.00 81 ASP A N 1
ATOM 674 C CA . ASP A 1 81 ? 5.105 -1.124 -7.830 1.00 78.00 81 ASP A CA 1
ATOM 675 C C . ASP A 1 81 ? 6.388 -1.931 -7.544 1.00 78.00 81 ASP A C 1
ATOM 677 O O . ASP A 1 81 ? 7.426 -1.711 -8.168 1.00 78.00 81 ASP A O 1
ATOM 681 N N . ILE A 1 82 ? 6.293 -2.969 -6.698 1.00 81.00 82 ILE A N 1
ATOM 682 C CA . ILE A 1 82 ? 7.379 -3.933 -6.425 1.00 81.00 82 ILE A CA 1
ATOM 683 C C . ILE A 1 82 ? 7.761 -4.726 -7.687 1.00 81.00 82 ILE A C 1
ATOM 685 O O . ILE A 1 82 ? 8.941 -4.987 -7.946 1.00 81.00 82 ILE A O 1
ATOM 689 N N . PHE A 1 83 ? 6.776 -5.111 -8.499 1.00 78.50 83 PHE A N 1
ATOM 690 C CA . PHE A 1 83 ? 7.042 -5.725 -9.797 1.00 78.50 83 PHE A CA 1
ATOM 691 C C . PHE A 1 83 ? 7.614 -4.716 -10.803 1.00 78.50 83 PHE A C 1
ATOM 693 O O . PHE A 1 83 ? 8.489 -5.074 -11.584 1.00 78.50 83 PHE A O 1
ATOM 700 N N . GLY A 1 84 ? 7.209 -3.449 -10.747 1.00 74.25 84 GLY A N 1
ATOM 701 C CA . GLY A 1 84 ? 7.708 -2.379 -11.608 1.00 74.25 84 GLY A CA 1
ATOM 702 C C . GLY A 1 84 ? 9.188 -2.057 -11.386 1.00 74.25 84 GLY A C 1
ATOM 703 O O . GLY A 1 84 ? 9.926 -1.864 -12.353 1.00 74.25 84 GLY A O 1
ATOM 704 N N . VAL A 1 85 ? 9.648 -2.065 -10.129 1.00 73.81 85 VAL A N 1
ATOM 705 C CA . VAL A 1 85 ? 11.071 -1.853 -9.787 1.00 73.81 85 VAL A CA 1
ATOM 706 C C . VAL A 1 85 ? 11.955 -3.064 -10.101 1.00 73.81 85 VAL A C 1
ATOM 708 O O . VAL A 1 85 ? 13.179 -2.940 -10.197 1.00 73.81 85 VAL A O 1
ATOM 711 N N . ASN A 1 86 ? 11.359 -4.241 -10.303 1.00 73.56 86 ASN A N 1
ATOM 712 C CA . ASN A 1 86 ? 12.079 -5.412 -10.779 1.00 73.56 86 ASN A CA 1
ATOM 713 C C . ASN A 1 86 ? 12.412 -5.238 -12.269 1.00 73.56 86 ASN A C 1
ATOM 715 O O . ASN A 1 86 ? 11.516 -5.186 -13.112 1.00 73.56 86 ASN A O 1
ATOM 719 N N . LYS A 1 87 ? 13.709 -5.200 -12.616 1.00 67.56 87 LYS A N 1
ATOM 720 C CA . LYS A 1 87 ? 14.217 -4.929 -13.983 1.00 67.56 87 LYS A CA 1
ATOM 721 C C . LYS A 1 87 ? 13.585 -5.779 -15.098 1.00 67.56 87 LYS A C 1
ATOM 723 O O . LYS A 1 87 ? 13.578 -5.356 -16.247 1.00 67.56 87 LYS A O 1
ATOM 728 N N . TYR A 1 88 ? 13.065 -6.956 -14.765 1.00 69.31 88 TYR A N 1
ATOM 729 C CA . TYR A 1 88 ? 12.431 -7.881 -15.707 1.00 69.31 88 TYR A CA 1
ATOM 730 C C . TYR A 1 88 ? 10.923 -7.655 -15.881 1.00 69.31 88 TYR A C 1
ATOM 732 O O . TYR A 1 88 ? 10.373 -7.964 -16.932 1.00 69.31 88 TYR A O 1
ATOM 740 N N . LEU A 1 89 ? 10.253 -7.114 -14.863 1.00 71.81 89 LEU A N 1
ATOM 741 C CA . LEU A 1 89 ? 8.795 -6.981 -14.803 1.00 71.81 89 LEU A CA 1
ATOM 742 C C . LEU A 1 89 ? 8.326 -5.543 -15.081 1.00 71.81 89 LEU A C 1
ATOM 744 O O . LEU A 1 89 ? 7.214 -5.355 -15.572 1.00 71.81 89 LEU A O 1
ATOM 748 N N . GLY A 1 90 ? 9.191 -4.540 -14.895 1.00 77.31 90 GLY A N 1
ATOM 749 C CA . GLY A 1 90 ? 8.938 -3.152 -15.305 1.00 77.31 90 GLY A CA 1
ATOM 750 C C . GLY A 1 90 ? 8.491 -2.989 -16.769 1.00 77.31 90 GLY A C 1
ATOM 751 O O . GLY A 1 90 ? 7.453 -2.365 -17.009 1.00 77.31 90 GLY A O 1
ATOM 752 N N . PRO A 1 91 ? 9.179 -3.597 -17.759 1.00 77.44 91 PRO A N 1
ATOM 753 C CA . PRO A 1 91 ? 8.755 -3.548 -19.162 1.00 77.44 91 PRO A CA 1
ATOM 754 C C . PRO A 1 91 ? 7.368 -4.166 -19.393 1.00 77.44 91 PRO A C 1
ATOM 756 O O . PRO A 1 91 ? 6.598 -3.673 -20.215 1.00 77.44 91 PRO A O 1
ATOM 759 N N . TYR A 1 92 ? 7.029 -5.218 -18.644 1.00 78.81 92 TYR A N 1
ATOM 760 C CA . TYR A 1 92 ? 5.760 -5.937 -18.764 1.00 78.81 92 TYR A CA 1
ATOM 761 C C . TYR A 1 92 ? 4.575 -5.082 -18.291 1.00 78.81 92 TYR A C 1
ATOM 763 O O . TYR A 1 92 ? 3.573 -4.954 -18.996 1.00 78.81 92 TYR A O 1
ATOM 771 N N . VAL A 1 93 ? 4.717 -4.414 -17.140 1.00 80.44 93 VAL A N 1
ATOM 772 C CA . VAL A 1 93 ? 3.698 -3.487 -16.615 1.00 80.44 93 VAL A CA 1
ATOM 773 C C . VAL A 1 93 ? 3.531 -2.273 -17.536 1.00 80.44 93 VAL A C 1
ATOM 775 O O . VAL A 1 93 ? 2.405 -1.859 -17.817 1.00 80.44 93 VAL A O 1
ATOM 778 N N . MET A 1 94 ? 4.630 -1.739 -18.080 1.00 81.00 94 MET A N 1
ATOM 779 C CA . MET A 1 94 ? 4.588 -0.623 -19.033 1.00 81.00 94 MET A CA 1
ATOM 780 C C . MET A 1 94 ? 3.852 -0.997 -20.332 1.00 81.00 94 MET A C 1
ATOM 782 O O . MET A 1 94 ? 3.104 -0.187 -20.888 1.00 81.00 94 MET A O 1
ATOM 786 N N . MET A 1 95 ? 4.018 -2.239 -20.795 1.00 85.81 95 MET A N 1
ATOM 787 C CA . MET A 1 95 ? 3.336 -2.761 -21.979 1.00 85.81 95 MET A CA 1
ATOM 788 C C . MET A 1 95 ? 1.826 -2.920 -21.747 1.00 85.81 95 MET A C 1
ATOM 790 O O . MET A 1 95 ? 1.037 -2.493 -22.591 1.00 85.81 95 MET A O 1
ATOM 794 N N . ILE A 1 96 ? 1.414 -3.436 -20.583 1.00 86.19 96 ILE A N 1
ATOM 795 C CA . ILE A 1 96 ? -0.003 -3.504 -20.184 1.00 86.19 96 ILE A CA 1
ATOM 796 C C . ILE A 1 96 ? -0.612 -2.098 -20.100 1.00 86.19 96 ILE A C 1
ATOM 798 O O . ILE A 1 96 ? -1.686 -1.862 -20.653 1.00 86.19 96 ILE A O 1
ATOM 802 N N . GLY A 1 97 ? 0.090 -1.142 -19.482 1.00 85.12 97 GLY A N 1
ATOM 803 C CA . GLY A 1 97 ? -0.370 0.246 -19.373 1.00 85.12 97 GLY A CA 1
ATOM 804 C C . GLY A 1 97 ? -0.640 0.900 -20.734 1.00 85.12 97 GLY A C 1
ATOM 805 O O . GLY A 1 97 ? -1.671 1.550 -20.911 1.00 85.12 97 GLY A O 1
ATOM 806 N N . LYS A 1 98 ? 0.227 0.662 -21.730 1.00 82.44 98 LYS A N 1
ATOM 807 C CA . LYS A 1 98 ? 0.004 1.125 -23.114 1.00 82.44 98 LYS A CA 1
ATOM 808 C C . LYS A 1 98 ? -1.277 0.554 -23.721 1.00 82.44 98 LYS A C 1
ATOM 810 O O . LYS A 1 98 ? -2.006 1.298 -24.369 1.00 82.44 98 LYS A O 1
ATOM 815 N N . MET A 1 99 ? -1.558 -0.732 -23.519 1.00 87.50 99 MET A N 1
ATOM 816 C CA . MET A 1 99 ? -2.757 -1.369 -24.077 1.00 87.50 99 MET A CA 1
ATOM 817 C C . MET A 1 99 ? -4.040 -0.824 -23.441 1.00 87.50 99 MET A C 1
ATOM 819 O O . MET A 1 99 ? -5.004 -0.540 -24.150 1.00 87.50 99 MET A O 1
ATOM 823 N N . VAL A 1 100 ? -4.037 -0.609 -22.122 1.00 85.38 100 VAL A N 1
ATOM 824 C CA . VAL A 1 100 ? -5.185 -0.033 -21.400 1.00 85.38 100 VAL A CA 1
ATOM 825 C C . VAL A 1 100 ? -5.451 1.409 -21.843 1.00 85.38 100 VAL A C 1
ATOM 827 O O . VAL A 1 100 ? -6.600 1.771 -22.089 1.00 85.38 100 VAL A O 1
ATOM 830 N N . TYR A 1 101 ? -4.401 2.219 -22.008 1.00 87.25 101 TYR A N 1
ATOM 831 C CA . TYR A 1 101 ? -4.538 3.596 -22.486 1.00 87.25 101 TYR A CA 1
ATOM 832 C C . TYR A 1 101 ? -5.111 3.666 -23.911 1.00 87.25 101 TYR A C 1
ATOM 834 O O . TYR A 1 101 ? -5.999 4.473 -24.180 1.00 87.25 101 TYR A O 1
ATOM 842 N N . VAL A 1 102 ? -4.654 2.788 -24.813 1.00 86.56 102 VAL A N 1
ATOM 843 C CA . VAL A 1 102 ? -5.175 2.700 -26.189 1.00 86.56 102 VAL A CA 1
ATOM 844 C C . VAL A 1 102 ? -6.648 2.283 -26.203 1.00 86.56 102 VAL A C 1
ATOM 846 O O . VAL A 1 102 ? -7.438 2.882 -26.929 1.00 86.56 102 VAL A O 1
ATOM 849 N N . ALA A 1 103 ? -7.042 1.308 -25.380 1.00 85.38 103 ALA A N 1
ATOM 850 C CA . ALA A 1 103 ? -8.438 0.886 -25.272 1.00 85.38 103 ALA A CA 1
ATOM 851 C C . ALA A 1 103 ? -9.345 2.006 -24.734 1.00 85.38 103 ALA A C 1
ATOM 853 O O . ALA A 1 103 ? -10.440 2.216 -25.250 1.00 85.38 103 ALA A O 1
ATOM 854 N N . PHE A 1 104 ? 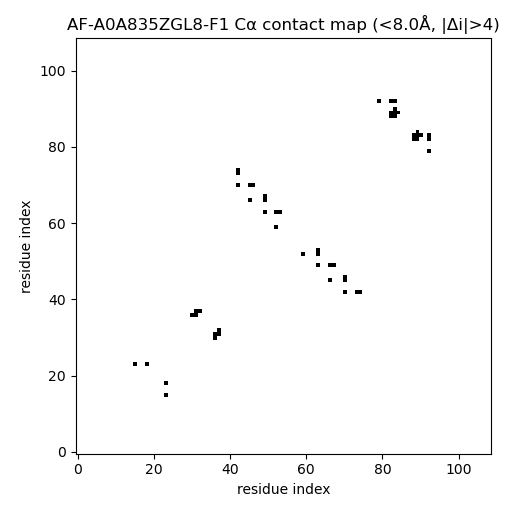-8.879 2.759 -23.733 1.00 85.00 104 PHE A N 1
ATOM 855 C CA . PHE A 1 104 ? -9.617 3.904 -23.200 1.00 85.00 104 PHE A CA 1
ATOM 856 C C . PHE A 1 104 ? -9.780 5.022 -24.239 1.00 85.00 104 PHE A C 1
ATOM 858 O O . PHE A 1 104 ? -10.869 5.578 -24.369 1.00 85.00 104 PHE A O 1
ATOM 865 N N . LEU A 1 105 ? -8.726 5.325 -25.004 1.00 85.75 105 LEU A N 1
ATOM 866 C CA . LEU A 1 105 ? -8.784 6.310 -26.087 1.00 85.75 105 LEU A CA 1
ATOM 867 C C . LEU A 1 105 ? -9.790 5.898 -27.172 1.00 85.75 105 LEU A C 1
ATOM 869 O O . LEU A 1 105 ? -10.558 6.734 -27.631 1.00 85.75 105 LEU A O 1
ATOM 873 N N . PHE A 1 106 ? -9.820 4.614 -27.541 1.00 81.25 106 PHE A N 1
ATOM 874 C CA . PHE A 1 106 ? -10.761 4.090 -28.535 1.00 81.25 106 PHE A CA 1
ATOM 875 C C . PHE A 1 106 ? -12.215 4.094 -28.040 1.00 81.25 106 PHE A C 1
ATOM 877 O O . PHE A 1 106 ? -13.124 4.281 -28.831 1.00 81.25 106 PHE A O 1
ATOM 884 N N . ALA A 1 107 ? -12.447 3.920 -26.738 1.00 84.31 107 ALA A N 1
ATOM 885 C CA . ALA A 1 107 ? -13.791 3.962 -26.160 1.00 84.31 107 ALA A CA 1
ATOM 886 C C . ALA A 1 107 ? -14.376 5.385 -26.028 1.00 84.31 107 ALA A C 1
ATOM 888 O O . ALA A 1 107 ? -15.580 5.522 -25.826 1.00 84.31 107 ALA A O 1
ATOM 889 N N . ASN A 1 108 ? -13.542 6.430 -26.096 1.00 76.12 108 ASN A N 1
ATOM 890 C CA . ASN A 1 108 ? -13.961 7.840 -26.041 1.00 76.12 108 ASN A CA 1
ATOM 891 C C . ASN A 1 108 ? -13.944 8.526 -27.424 1.00 76.12 108 ASN A C 1
ATOM 893 O O . ASN A 1 108 ? -14.147 9.739 -27.499 1.00 76.12 108 ASN A O 1
AT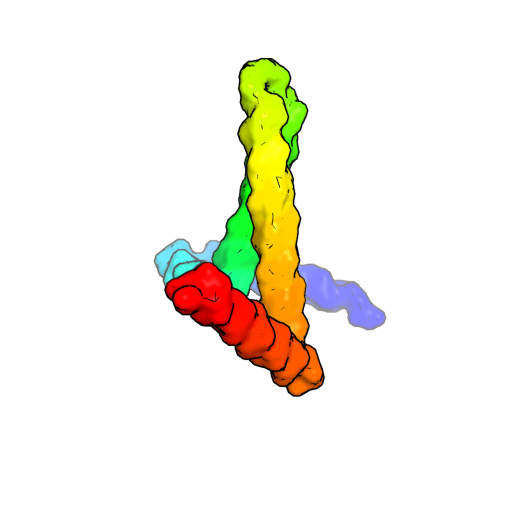OM 897 N N . CYS A 1 109 ? -13.677 7.769 -28.490 1.00 59.78 109 CYS A N 1
ATOM 898 C CA . CYS A 1 109 ? -13.753 8.198 -29.884 1.00 59.78 109 CYS A CA 1
ATOM 899 C C . CYS A 1 109 ? -15.003 7.601 -30.539 1.00 59.78 109 CYS A C 1
ATOM 901 O O . CYS A 1 109 ? -15.568 8.287 -31.418 1.00 59.78 109 CYS A O 1
#

Radius of gyration: 21.43 Å; Cα contacts (8 Å, |Δi|>4): 27; chains: 1; bounding box: 52×35×54 Å

InterPro domains:
  IPR005821 Ion transport domain [PF00520] (29-103)
  IPR050927 Transient receptor potential cation channel M [PTHR13800] (12-106)